Protein AF-A0A059AHL1-F1 (afdb_monomer_lite)

InterPro domains:
  IPR003137 PA domain [PF02225] (3-66)
  IPR013083 Zinc finger, RING/FYVE/PHD-type [G3DSA:3.30.40.10] (117-175)
  IPR046450 PA domain superfamily [SSF52025] (4-70)

Secondary structure (DSSP, 8-state):
--EEEEES-SS-HHHHHHHHHHTT-SEEEEE-SS--SS---------GGG--S-EEEE-HHHHHHHHHHTTSTT------------THHHHHHHHHHHHHHHHHHHHHHHHHHHHHHHHHHHS------HHHHHTS-EEE--TTT---TT---B-TTT-PBP-TT-EEE--SS--

Structure (mmCIF, N/CA/C/O backbone):
data_AF-A0A059AHL1-F1
#
_entry.id   AF-A0A059AHL1-F1
#
loop_
_atom_site.group_PDB
_atom_site.id
_atom_site.type_symbol
_atom_site.label_atom_id
_atom_site.label_alt_id
_atom_site.label_comp_id
_atom_site.label_asym_id
_atom_site.label_entity_id
_atom_site.label_seq_id
_atom_site.pdbx_PDB_ins_code
_atom_site.Cartn_x
_atom_site.Cartn_y
_atom_site.Cartn_z
_atom_site.occupancy
_atom_site.B_iso_or_equiv
_atom_site.auth_seq_id
_atom_site.auth_comp_id
_atom_site.auth_asym_id
_atom_site.auth_atom_id
_atom_site.pdbx_PDB_model_num
ATOM 1 N N . MET A 1 1 ? -20.825 8.034 8.873 1.00 74.12 1 MET A N 1
ATOM 2 C CA . MET A 1 1 ? -19.731 7.036 8.762 1.00 74.12 1 MET A CA 1
ATOM 3 C C . MET A 1 1 ? -19.107 6.872 10.138 1.00 74.12 1 MET A C 1
ATOM 5 O O . MET A 1 1 ? -19.104 7.846 10.875 1.00 74.12 1 MET A O 1
ATOM 9 N N . ARG A 1 2 ? -18.641 5.676 10.511 1.00 86.06 2 ARG A N 1
ATOM 10 C CA . ARG A 1 2 ? -17.958 5.436 11.794 1.00 86.06 2 ARG A CA 1
ATOM 11 C C . ARG A 1 2 ? -16.598 4.809 11.516 1.00 86.06 2 ARG A C 1
ATOM 13 O O . ARG A 1 2 ? -16.530 3.865 10.726 1.00 86.06 2 ARG A O 1
ATOM 20 N N . PHE A 1 3 ? -15.559 5.321 12.162 1.00 90.75 3 PHE A N 1
ATOM 21 C CA . PHE A 1 3 ? -14.204 4.772 12.131 1.00 90.75 3 PHE A CA 1
ATOM 22 C C . PHE A 1 3 ? -13.841 4.268 13.525 1.00 90.75 3 PHE A C 1
ATOM 24 O O . PHE A 1 3 ? -14.317 4.823 14.516 1.00 90.75 3 PHE A O 1
ATOM 31 N N . ALA A 1 4 ? -13.055 3.199 13.597 1.00 93.50 4 ALA A N 1
ATOM 32 C CA . ALA A 1 4 ? -12.554 2.691 14.866 1.00 93.50 4 ALA A CA 1
ATOM 33 C C . ALA A 1 4 ? -11.124 3.181 15.090 1.00 93.50 4 ALA A C 1
ATOM 35 O O . ALA A 1 4 ? -10.295 3.099 14.186 1.00 93.50 4 ALA A O 1
ATOM 36 N N . LEU A 1 5 ? -10.841 3.648 16.302 1.00 93.62 5 LEU A N 1
ATOM 37 C CA . LEU A 1 5 ? -9.496 3.953 16.775 1.00 93.62 5 LEU A CA 1
ATOM 38 C C . LEU A 1 5 ? -9.114 2.894 17.813 1.00 93.62 5 LEU A C 1
ATOM 40 O O . LEU A 1 5 ? -9.803 2.750 18.823 1.00 93.62 5 LEU A O 1
ATOM 44 N N . ILE A 1 6 ? -8.059 2.123 17.550 1.00 95.12 6 ILE A N 1
ATOM 45 C CA . ILE A 1 6 ? -7.695 0.942 18.346 1.00 95.12 6 ILE A CA 1
ATOM 46 C C . ILE A 1 6 ? -6.206 0.991 18.693 1.00 95.12 6 ILE A C 1
ATOM 48 O O . ILE A 1 6 ? -5.370 1.199 17.821 1.00 95.12 6 ILE A O 1
ATOM 52 N N . VAL A 1 7 ? -5.855 0.746 19.954 1.00 94.44 7 VAL A N 1
ATOM 53 C CA . VAL A 1 7 ? -4.449 0.629 20.372 1.00 94.44 7 VAL A CA 1
ATOM 54 C C . VAL A 1 7 ? -3.834 -0.690 19.894 1.00 94.44 7 VAL A C 1
ATOM 56 O O . VAL A 1 7 ? -4.507 -1.731 19.835 1.00 94.44 7 VAL A O 1
ATOM 59 N N . ARG A 1 8 ? -2.545 -0.672 19.558 1.00 93.00 8 ARG A N 1
ATOM 60 C CA . ARG A 1 8 ? -1.743 -1.870 19.294 1.00 93.00 8 ARG A CA 1
ATOM 61 C C . ARG A 1 8 ? -1.707 -2.811 20.511 1.00 93.00 8 ARG A C 1
ATOM 63 O O . ARG A 1 8 ? -1.847 -2.394 21.654 1.00 93.00 8 ARG A O 1
ATOM 70 N N . GLY A 1 9 ? -1.539 -4.109 20.245 1.00 91.00 9 GLY A N 1
ATOM 71 C CA . GLY A 1 9 ? -1.424 -5.156 21.266 1.00 91.00 9 GLY A CA 1
ATOM 72 C C . GLY A 1 9 ? -2.704 -5.971 21.465 1.00 91.00 9 GLY A C 1
ATOM 73 O O . GLY A 1 9 ? -3.699 -5.770 20.767 1.00 91.00 9 GLY A O 1
ATOM 74 N N . ASN A 1 10 ? -2.674 -6.904 22.418 1.00 93.81 10 ASN A N 1
ATOM 75 C CA . ASN A 1 10 ? -3.735 -7.868 22.762 1.00 93.81 10 ASN A CA 1
ATOM 76 C C . ASN A 1 10 ? -4.068 -8.935 21.693 1.00 93.81 10 ASN A C 1
ATOM 78 O O . ASN A 1 10 ? -4.208 -10.105 22.027 1.00 93.81 10 ASN A O 1
ATOM 82 N N . CYS A 1 11 ? -4.175 -8.560 20.419 1.00 93.94 11 CYS A N 1
ATOM 83 C CA . CYS A 1 11 ? -4.427 -9.464 19.292 1.00 93.94 11 CYS A CA 1
ATOM 84 C C . CYS A 1 11 ? -3.746 -8.960 18.010 1.00 93.94 11 CYS A C 1
ATOM 86 O O . CYS A 1 11 ? -3.169 -7.865 17.996 1.00 93.94 11 CYS A O 1
ATOM 88 N N . SER A 1 12 ? -3.794 -9.761 16.940 1.00 93.81 12 SER A N 1
ATOM 89 C CA . SER A 1 12 ? -3.147 -9.423 15.670 1.00 93.81 12 SER A CA 1
ATOM 90 C C . SER A 1 12 ? -3.821 -8.231 14.975 1.00 93.81 12 SER A C 1
ATOM 92 O O . SER A 1 12 ? -4.980 -7.898 15.240 1.00 93.81 12 SER A O 1
ATOM 94 N N . PHE A 1 13 ? -3.107 -7.584 14.047 1.00 93.81 13 PHE A N 1
ATOM 95 C CA . PHE A 1 13 ? -3.703 -6.543 13.204 1.00 93.81 13 PHE A CA 1
ATOM 96 C C . PHE A 1 13 ? -4.882 -7.088 12.386 1.00 93.81 13 PHE A C 1
ATOM 98 O O . PHE A 1 13 ? -5.906 -6.412 12.293 1.00 93.81 13 PHE A O 1
ATOM 105 N N . GLN A 1 14 ? -4.781 -8.328 11.890 1.00 94.31 14 GLN A N 1
ATOM 106 C CA . GLN A 1 14 ? -5.870 -9.016 11.191 1.00 94.31 14 GLN A CA 1
ATOM 107 C C . GLN A 1 14 ? -7.130 -9.073 12.060 1.00 94.31 14 GLN A C 1
ATOM 109 O O . GLN A 1 14 ? -8.184 -8.619 11.625 1.00 94.31 14 GLN A O 1
ATOM 114 N N . ASP A 1 15 ? -7.021 -9.546 13.304 1.00 95.25 15 ASP A N 1
ATOM 115 C CA . ASP A 1 15 ? -8.176 -9.687 14.201 1.00 95.25 15 ASP A CA 1
ATOM 116 C C . ASP A 1 15 ? -8.842 -8.339 14.478 1.00 95.25 15 ASP A C 1
ATOM 118 O O . ASP A 1 15 ? -10.068 -8.225 14.487 1.00 95.25 15 ASP A O 1
ATOM 122 N N . LYS A 1 16 ? -8.040 -7.285 14.676 1.00 95.62 16 LYS A N 1
ATOM 123 C CA . LYS A 1 16 ? -8.553 -5.923 14.876 1.00 95.62 16 LYS A CA 1
ATOM 124 C C . LYS A 1 16 ? -9.360 -5.465 13.667 1.00 95.62 16 LYS A C 1
ATOM 126 O O . LYS A 1 16 ? -10.474 -4.969 13.838 1.00 95.62 16 LYS A O 1
ATOM 131 N N . ILE A 1 17 ? -8.824 -5.643 12.461 1.00 95.38 17 ILE A N 1
ATOM 132 C CA . ILE A 1 17 ? -9.479 -5.218 11.219 1.00 95.38 17 ILE A CA 1
ATOM 133 C C . ILE A 1 17 ? -10.743 -6.052 10.972 1.00 95.38 17 ILE A C 1
ATOM 135 O O . ILE A 1 17 ? -11.800 -5.475 10.715 1.00 95.38 17 ILE A O 1
ATOM 139 N N . VAL A 1 18 ? -10.672 -7.377 11.146 1.00 95.62 18 VAL A N 1
ATOM 140 C CA . VAL A 1 18 ? -11.799 -8.305 10.951 1.00 95.62 18 VAL A CA 1
ATOM 141 C C . VAL A 1 18 ? -12.942 -8.030 11.929 1.00 95.62 18 VAL A C 1
ATOM 143 O O . VAL A 1 18 ? -14.108 -7.964 11.533 1.00 95.62 18 VAL A O 1
ATOM 146 N N . ASN A 1 19 ? -12.633 -7.794 13.201 1.00 96.12 19 ASN A N 1
ATOM 147 C CA . ASN A 1 19 ? -13.656 -7.451 14.188 1.00 96.12 19 ASN A CA 1
ATOM 148 C C . ASN A 1 19 ? -14.274 -6.078 13.899 1.00 96.12 19 ASN A C 1
ATOM 150 O O . ASN A 1 19 ? -15.486 -5.901 14.018 1.00 96.12 19 ASN A O 1
ATOM 154 N N . THR A 1 20 ? -13.458 -5.121 13.455 1.00 95.81 20 THR A N 1
ATOM 155 C CA . THR A 1 20 ? -13.916 -3.767 13.124 1.00 95.81 20 THR A CA 1
ATOM 156 C C . THR A 1 20 ? -14.865 -3.759 11.926 1.00 95.81 20 THR A C 1
ATOM 158 O O . THR A 1 20 ? -15.930 -3.141 11.997 1.00 95.81 20 THR A O 1
ATOM 161 N N . GLN A 1 21 ? -14.531 -4.478 10.848 1.00 95.50 21 GLN A N 1
ATOM 162 C CA . GLN A 1 21 ? -15.428 -4.603 9.693 1.00 95.50 21 GLN A CA 1
ATOM 163 C C . GLN A 1 21 ? -16.727 -5.331 10.059 1.00 95.50 21 GLN A C 1
ATOM 165 O O . GLN A 1 21 ? -17.803 -4.885 9.668 1.00 95.50 21 GLN A O 1
ATOM 170 N N . THR A 1 22 ? -16.648 -6.397 10.867 1.00 95.94 22 THR A N 1
ATOM 171 C CA . THR A 1 22 ? -17.821 -7.189 11.280 1.00 95.94 22 THR A CA 1
ATOM 172 C C . THR A 1 22 ? -18.769 -6.359 12.144 1.00 95.94 22 THR A C 1
ATOM 174 O O . THR A 1 22 ? -19.986 -6.483 12.038 1.00 95.94 22 THR A O 1
ATOM 177 N N . ALA A 1 23 ? -18.223 -5.439 12.944 1.00 96.50 23 ALA A N 1
ATOM 178 C CA . ALA A 1 23 ? -18.990 -4.467 13.717 1.00 96.50 23 ALA A CA 1
ATOM 179 C C . ALA A 1 23 ? -19.570 -3.303 12.875 1.00 96.50 23 ALA A C 1
ATOM 181 O O . ALA A 1 23 ? -20.222 -2.413 13.424 1.00 96.50 23 ALA A O 1
ATOM 182 N N . GLY A 1 24 ? -19.354 -3.283 11.553 1.00 95.06 24 GLY A N 1
ATOM 183 C CA . GLY A 1 24 ? -19.950 -2.314 10.627 1.00 95.06 24 GLY A CA 1
ATOM 184 C C . GLY A 1 24 ? -19.233 -0.961 10.538 1.00 95.06 24 GLY A C 1
ATOM 185 O O . GLY A 1 24 ? -19.806 0.009 10.029 1.00 95.06 24 GLY A O 1
ATOM 186 N N . PHE A 1 25 ? -17.995 -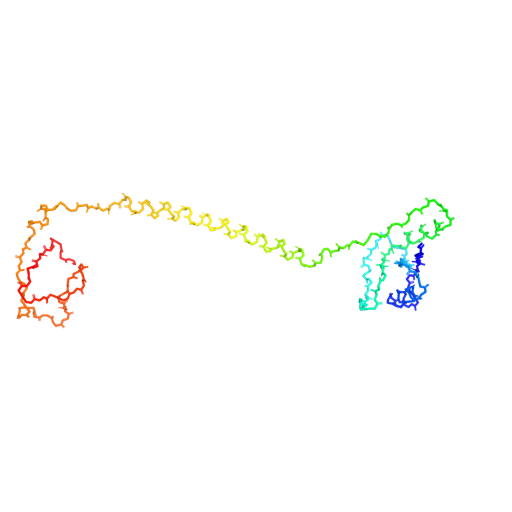0.859 11.026 1.00 94.31 25 PHE A N 1
ATOM 187 C CA . PHE A 1 25 ? -17.166 0.334 10.837 1.00 94.31 25 PHE A CA 1
ATOM 188 C C . PHE A 1 25 ? -16.620 0.401 9.408 1.00 94.31 25 PHE A C 1
ATOM 190 O O . PHE A 1 25 ? -16.450 -0.614 8.739 1.00 94.31 25 PHE A O 1
ATOM 197 N N . ARG A 1 26 ? -16.344 1.616 8.924 1.00 91.62 26 ARG A N 1
ATOM 198 C CA . ARG A 1 26 ? -15.919 1.857 7.533 1.00 91.62 26 ARG A CA 1
ATOM 199 C C . ARG A 1 26 ? -14.413 1.986 7.342 1.00 91.62 26 ARG A C 1
ATOM 201 O O . ARG A 1 26 ? -13.974 1.985 6.202 1.00 91.62 26 ARG A O 1
ATOM 208 N N . ALA A 1 27 ? -13.661 2.124 8.426 1.00 92.06 27 ALA A N 1
ATOM 209 C CA . ALA A 1 27 ? -12.206 2.148 8.436 1.00 92.06 27 ALA A CA 1
ATOM 210 C C . ALA A 1 27 ? -11.698 1.910 9.862 1.00 92.06 27 ALA A C 1
ATOM 212 O O . ALA A 1 27 ? -12.438 2.116 10.835 1.00 92.06 27 ALA A O 1
ATOM 213 N N . VAL A 1 28 ? -10.432 1.519 9.971 1.00 93.25 28 VAL A N 1
ATOM 214 C CA . VAL A 1 28 ? -9.741 1.321 11.245 1.00 93.25 28 VAL A CA 1
ATOM 215 C C . VAL A 1 28 ? -8.410 2.063 11.263 1.00 93.25 28 VAL A C 1
ATOM 217 O O . VAL A 1 28 ? -7.623 2.000 10.321 1.00 93.25 28 VAL A O 1
ATOM 220 N N . ILE A 1 29 ? -8.173 2.773 12.359 1.00 93.19 29 ILE A N 1
ATOM 221 C CA . ILE A 1 29 ? -6.924 3.458 12.670 1.00 93.19 29 ILE A CA 1
ATOM 222 C C . ILE A 1 29 ? -6.326 2.718 13.861 1.00 93.19 29 ILE A C 1
ATOM 224 O O . ILE A 1 29 ? -6.899 2.722 14.954 1.00 93.19 29 ILE A O 1
ATOM 228 N N . VAL A 1 30 ? -5.197 2.048 13.649 1.00 93.69 30 VAL A N 1
ATOM 229 C CA . VAL A 1 30 ? -4.453 1.388 14.720 1.00 93.69 30 VAL A CA 1
ATOM 230 C C . VAL A 1 30 ? -3.305 2.298 15.132 1.00 93.69 30 VAL A C 1
ATOM 232 O O . VAL A 1 30 ? -2.492 2.665 14.291 1.00 93.69 30 VAL A O 1
ATOM 235 N N . TYR A 1 31 ? -3.234 2.686 16.402 1.00 92.50 31 TYR A N 1
ATOM 236 C CA . TYR A 1 31 ? -2.135 3.513 16.901 1.00 92.50 31 TYR A CA 1
ATOM 237 C C . TYR A 1 31 ? -1.180 2.696 17.767 1.00 92.50 31 TYR A C 1
ATOM 239 O O . TYR A 1 31 ? -1.602 1.775 18.473 1.00 92.50 31 TYR A O 1
ATOM 247 N N . ASP A 1 32 ? 0.109 3.013 17.679 1.00 91.31 32 ASP A N 1
ATOM 248 C CA . ASP A 1 32 ? 1.153 2.328 18.444 1.00 91.31 32 ASP A CA 1
ATOM 249 C C . ASP A 1 32 ? 0.927 2.477 19.959 1.00 91.31 32 ASP A C 1
ATOM 251 O O . ASP A 1 32 ? 0.444 3.506 20.425 1.00 91.31 32 ASP A O 1
ATOM 255 N N . ASP A 1 33 ? 1.275 1.463 20.750 1.00 90.56 33 ASP A N 1
ATOM 256 C CA . ASP A 1 33 ? 1.196 1.498 22.218 1.00 90.56 33 ASP A CA 1
ATOM 257 C C . ASP A 1 33 ? 2.415 2.183 22.855 1.00 90.56 33 ASP A C 1
ATOM 259 O O . ASP A 1 33 ? 2.421 2.454 24.054 1.00 90.56 33 ASP A O 1
ATOM 263 N N . ARG A 1 34 ? 3.443 2.477 22.051 1.00 86.44 34 ARG A N 1
ATOM 264 C CA . ARG A 1 34 ? 4.734 3.002 22.502 1.00 86.44 34 ARG A CA 1
ATOM 265 C C . ARG A 1 34 ? 4.925 4.456 22.086 1.00 86.44 34 ARG A C 1
ATOM 267 O O . ARG A 1 34 ? 4.803 4.784 20.909 1.00 86.44 34 ARG A O 1
ATOM 274 N N . ASP A 1 35 ? 5.345 5.293 23.030 1.00 78.94 35 ASP A N 1
ATOM 275 C CA . ASP A 1 35 ? 5.838 6.640 22.738 1.00 78.94 35 ASP A CA 1
ATOM 276 C C . ASP A 1 35 ? 7.258 6.563 22.178 1.00 78.94 35 ASP A C 1
ATOM 278 O O . ASP A 1 35 ? 8.245 6.434 22.906 1.00 78.94 35 ASP A O 1
ATOM 282 N N . ARG A 1 36 ? 7.363 6.580 20.848 1.00 70.31 36 ARG A N 1
ATOM 283 C CA . ARG A 1 36 ? 8.636 6.646 20.130 1.00 70.31 36 ARG A CA 1
ATOM 284 C C . ARG A 1 36 ? 8.616 7.844 19.193 1.00 70.31 36 ARG A C 1
ATOM 286 O O . ARG A 1 36 ? 7.742 7.952 18.342 1.00 70.31 36 ARG A O 1
ATOM 293 N N . GLU A 1 37 ? 9.629 8.696 19.319 1.00 63.44 37 GLU A N 1
ATOM 294 C CA . GLU A 1 37 ? 9.848 9.878 18.468 1.00 63.44 37 GLU A CA 1
ATOM 295 C C . GLU A 1 37 ? 10.077 9.498 16.990 1.00 63.44 37 GLU A C 1
ATOM 297 O O . GLU A 1 37 ? 9.792 10.265 16.074 1.00 63.44 37 GLU A O 1
ATOM 302 N N . LYS A 1 38 ? 10.539 8.264 16.743 1.00 59.34 38 LYS A N 1
ATOM 303 C CA . LYS A 1 38 ? 10.542 7.637 15.422 1.00 59.34 38 LYS A CA 1
ATOM 304 C C . LYS A 1 38 ? 9.448 6.585 15.344 1.00 59.34 38 LYS A C 1
ATOM 306 O O . LYS A 1 38 ? 9.515 5.563 16.028 1.00 59.34 38 LYS A O 1
ATOM 311 N N . VAL A 1 39 ? 8.509 6.800 14.425 1.00 57.12 39 VAL A N 1
ATOM 312 C CA . VAL A 1 39 ? 7.719 5.718 13.840 1.00 57.12 39 VAL A CA 1
ATOM 313 C C . VAL A 1 39 ? 8.698 4.872 13.033 1.00 57.12 39 VAL A C 1
ATOM 315 O O . VAL A 1 39 ? 8.918 5.123 11.849 1.00 57.12 39 VAL A O 1
ATOM 318 N N . ASP A 1 40 ? 9.341 3.892 13.669 1.00 57.53 40 ASP A N 1
ATOM 319 C CA . ASP A 1 40 ? 9.788 2.739 12.894 1.00 57.53 40 ASP A CA 1
ATOM 320 C C . ASP A 1 40 ? 8.527 2.235 12.199 1.00 57.53 40 ASP A C 1
ATOM 322 O O . ASP A 1 40 ? 7.539 1.926 12.865 1.00 57.53 40 ASP A O 1
ATOM 326 N N . LEU A 1 41 ? 8.520 2.302 10.867 1.00 55.28 41 LEU A N 1
ATOM 327 C CA . LEU A 1 41 ? 7.371 1.937 10.050 1.00 55.28 41 LEU A CA 1
ATOM 328 C C . LEU A 1 41 ? 7.045 0.474 10.325 1.00 55.28 41 LEU A C 1
ATOM 330 O O . LEU A 1 41 ? 7.622 -0.437 9.732 1.00 55.28 41 LEU A O 1
ATOM 334 N N . GLU A 1 42 ? 6.142 0.252 11.268 1.00 66.50 42 GLU A N 1
ATOM 335 C CA . GLU A 1 42 ? 5.652 -1.070 11.561 1.00 66.50 42 GLU A CA 1
ATOM 336 C C . GLU A 1 42 ? 4.575 -1.385 10.537 1.00 66.50 42 GLU A C 1
ATOM 338 O O . GLU A 1 42 ? 3.474 -0.832 10.534 1.00 66.50 42 GLU A O 1
ATOM 343 N N . TYR A 1 43 ? 4.944 -2.240 9.594 1.00 73.50 43 TYR A N 1
ATOM 344 C CA . TYR A 1 43 ? 4.031 -2.690 8.565 1.00 73.50 43 TYR A CA 1
ATOM 345 C C . TYR A 1 43 ? 2.987 -3.607 9.202 1.00 73.50 43 TYR A C 1
ATOM 347 O O . TYR A 1 43 ? 3.325 -4.613 9.830 1.00 73.50 43 TYR A O 1
ATOM 355 N N . MET A 1 44 ? 1.707 -3.284 9.008 1.00 83.38 44 MET A N 1
ATOM 356 C CA . MET A 1 44 ? 0.631 -4.210 9.344 1.00 83.38 44 MET A CA 1
ATOM 357 C C . MET A 1 44 ? 0.718 -5.409 8.401 1.00 83.38 44 MET A C 1
ATOM 359 O O . MET A 1 44 ? 0.422 -5.300 7.212 1.00 83.38 44 MET A O 1
ATOM 363 N N . ILE A 1 45 ? 1.148 -6.553 8.928 1.00 83.81 45 ILE A N 1
ATOM 364 C CA . ILE A 1 45 ? 1.119 -7.817 8.193 1.00 83.81 45 ILE A CA 1
ATOM 365 C C . ILE A 1 45 ? -0.294 -8.382 8.306 1.00 83.81 45 ILE A C 1
ATOM 367 O O . ILE A 1 45 ? -0.756 -8.710 9.400 1.00 83.81 45 ILE A O 1
ATOM 371 N N . VAL A 1 46 ? -0.971 -8.471 7.166 1.00 87.25 46 VAL A N 1
ATOM 372 C CA . VAL A 1 46 ? -2.367 -8.896 7.048 1.00 87.25 46 VAL A CA 1
ATOM 373 C C . VAL A 1 46 ? -2.594 -9.683 5.763 1.00 87.25 46 VAL A C 1
ATOM 375 O O . VAL A 1 46 ? -1.928 -9.431 4.756 1.00 87.25 46 VAL A O 1
ATOM 378 N N . ASP A 1 47 ? -3.541 -10.624 5.791 1.00 87.38 47 ASP A N 1
ATOM 379 C CA . ASP A 1 47 ? -4.007 -11.303 4.579 1.00 87.38 47 ASP A CA 1
ATOM 380 C C . ASP A 1 47 ? -5.100 -10.439 3.926 1.00 87.38 47 ASP A C 1
ATOM 382 O O . ASP A 1 47 ? -6.166 -10.242 4.522 1.00 87.38 47 ASP A O 1
ATOM 386 N N . PRO A 1 48 ? -4.867 -9.903 2.712 1.00 84.88 48 PRO A N 1
ATOM 387 C CA . PRO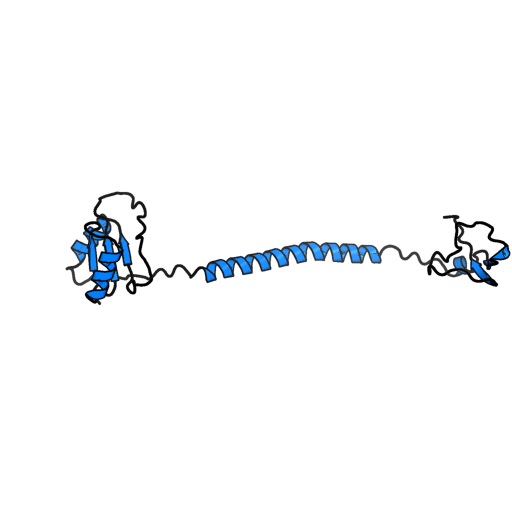 A 1 48 ? -5.807 -8.997 2.066 1.00 84.88 48 PRO A CA 1
ATOM 388 C C . PRO A 1 48 ? -7.109 -9.671 1.615 1.00 84.88 48 PRO A C 1
ATOM 390 O O . PRO A 1 48 ? -8.044 -8.955 1.264 1.00 84.88 48 PRO A O 1
ATOM 393 N N . LYS A 1 49 ? -7.198 -11.010 1.584 1.00 86.06 49 LYS A N 1
ATOM 394 C CA . LYS A 1 49 ? -8.392 -11.715 1.080 1.00 86.06 49 LYS A CA 1
ATOM 395 C C . LYS A 1 49 ? -9.670 -11.357 1.837 1.00 86.06 49 LYS A C 1
ATOM 397 O O . LYS A 1 49 ? -10.722 -11.256 1.214 1.00 86.06 49 LYS A O 1
ATOM 402 N N . ASP A 1 50 ? -9.547 -11.116 3.140 1.00 83.75 50 ASP A N 1
ATOM 403 C CA . ASP A 1 50 ? -10.684 -10.906 4.039 1.00 83.75 50 ASP A CA 1
ATOM 404 C C . ASP A 1 50 ? -10.798 -9.457 4.539 1.00 83.75 50 ASP A C 1
ATOM 406 O O . ASP A 1 50 ? -11.552 -9.190 5.471 1.00 83.75 50 ASP A O 1
ATOM 410 N N . ILE A 1 51 ? -10.052 -8.508 3.957 1.00 90.06 51 ILE A N 1
ATOM 411 C CA . ILE A 1 51 ? -10.052 -7.098 4.377 1.00 90.06 51 ILE A CA 1
ATOM 412 C C . ILE A 1 51 ? -10.722 -6.234 3.314 1.00 90.06 51 ILE A C 1
ATOM 414 O O . ILE A 1 51 ? -10.195 -6.052 2.218 1.00 90.06 51 ILE A O 1
ATOM 418 N N . THR A 1 52 ? -11.865 -5.640 3.664 1.00 92.25 52 THR A N 1
ATOM 419 C CA . THR A 1 52 ? -12.616 -4.753 2.757 1.00 92.25 52 THR A CA 1
ATOM 420 C C . THR A 1 52 ? -12.627 -3.287 3.181 1.00 92.25 52 THR A C 1
ATOM 422 O O . THR A 1 52 ? -13.125 -2.445 2.437 1.00 92.25 52 THR A O 1
ATOM 425 N N . ILE A 1 53 ? -12.140 -2.971 4.384 1.00 92.19 53 ILE A N 1
ATOM 426 C CA . ILE A 1 53 ? -12.100 -1.602 4.912 1.00 92.19 53 ILE A CA 1
ATOM 427 C C . ILE A 1 53 ? -10.662 -1.070 4.924 1.00 92.19 53 ILE A C 1
ATOM 429 O O . ILE A 1 53 ? -9.741 -1.841 5.200 1.00 92.19 53 ILE A O 1
ATOM 433 N N . PRO A 1 54 ? -10.443 0.236 4.690 1.00 91.44 54 PRO A N 1
ATOM 434 C CA . PRO A 1 54 ? -9.135 0.847 4.870 1.00 91.44 54 PRO A CA 1
ATOM 435 C C . PRO A 1 54 ? -8.631 0.665 6.303 1.00 91.44 54 PRO A C 1
ATOM 437 O O . PRO A 1 54 ? -9.361 0.910 7.271 1.00 91.44 54 PRO A O 1
ATOM 440 N N . ALA A 1 55 ? -7.367 0.272 6.424 1.00 91.19 55 ALA A N 1
ATOM 441 C CA . ALA A 1 55 ? -6.659 0.139 7.685 1.00 91.19 55 ALA A CA 1
ATOM 442 C C . ALA A 1 55 ? -5.376 0.970 7.622 1.00 91.19 55 ALA A C 1
ATOM 444 O O . ALA A 1 55 ? -4.572 0.796 6.706 1.00 91.19 55 ALA A O 1
ATOM 445 N N . VAL A 1 56 ? -5.171 1.855 8.598 1.00 90.25 56 VAL A N 1
ATOM 446 C CA . VAL A 1 56 ? -3.958 2.681 8.703 1.00 90.25 56 VAL A CA 1
ATOM 447 C C . VAL A 1 56 ? -3.305 2.505 10.068 1.00 90.25 56 VAL A C 1
ATOM 449 O O . VAL A 1 56 ? -3.999 2.376 11.077 1.00 90.25 56 VAL A O 1
ATOM 452 N N . PHE A 1 57 ? -1.972 2.500 10.093 1.00 90.88 57 PHE A N 1
ATOM 453 C CA . PHE A 1 57 ? -1.182 2.486 11.322 1.00 90.88 57 PHE A CA 1
ATOM 454 C C . PHE A 1 57 ? -0.577 3.873 11.563 1.00 90.88 57 PHE A C 1
ATOM 456 O O . PHE A 1 57 ? -0.030 4.466 10.632 1.00 90.88 57 PHE A O 1
ATOM 463 N N . VAL A 1 58 ? -0.693 4.399 12.783 1.00 89.00 58 VAL A N 1
ATOM 464 C CA . VAL A 1 58 ? -0.222 5.746 13.160 1.00 89.00 58 VAL A CA 1
ATOM 465 C C . VAL A 1 58 ? 0.591 5.717 14.459 1.00 89.00 58 VAL A C 1
ATOM 467 O O . VAL A 1 58 ? 0.541 4.747 15.215 1.00 89.00 58 VAL A O 1
ATOM 470 N N . SER A 1 59 ? 1.339 6.790 14.734 1.00 90.19 59 SER A N 1
ATOM 471 C CA . SER A 1 59 ? 2.105 6.926 15.981 1.00 90.19 59 SER A CA 1
ATOM 472 C C . SER A 1 59 ? 1.200 6.984 17.214 1.00 90.19 59 SER A C 1
ATOM 474 O O . SER A 1 59 ? 0.020 7.335 17.114 1.00 90.19 59 SER A O 1
ATOM 476 N N . ASN A 1 60 ? 1.767 6.688 18.389 1.00 90.31 60 ASN A N 1
ATOM 477 C CA . ASN A 1 60 ? 1.064 6.842 19.661 1.00 90.31 60 ASN A CA 1
ATOM 478 C C . ASN A 1 60 ? 0.564 8.283 19.857 1.00 90.31 60 ASN A C 1
ATOM 480 O O . ASN A 1 60 ? -0.627 8.474 20.083 1.00 90.31 60 ASN A O 1
ATOM 484 N N . GLU A 1 61 ? 1.427 9.279 19.632 1.00 89.81 61 GLU A N 1
ATOM 485 C CA . GLU A 1 61 ? 1.091 10.711 19.682 1.00 89.81 61 GLU A CA 1
ATOM 486 C C . GLU A 1 61 ? -0.121 11.059 18.799 1.00 89.81 61 GLU A C 1
ATOM 488 O O . GLU A 1 61 ? -1.085 11.670 19.263 1.00 89.81 61 GLU A O 1
ATOM 493 N N . THR A 1 62 ? -0.125 10.598 17.540 1.00 89.31 62 THR A N 1
ATOM 494 C CA . THR A 1 62 ? -1.252 10.821 16.618 1.00 89.31 62 THR A CA 1
ATOM 495 C C . THR A 1 62 ? -2.524 10.156 17.142 1.00 89.31 62 THR A C 1
ATOM 497 O O . THR A 1 62 ? -3.599 10.754 17.117 1.00 89.31 62 THR A O 1
ATOM 500 N N . GLY A 1 63 ? -2.419 8.920 17.640 1.00 91.06 63 GLY A N 1
ATOM 501 C CA . GLY A 1 63 ? -3.538 8.186 18.228 1.00 91.06 63 GLY A CA 1
ATOM 502 C C . GLY A 1 63 ? -4.129 8.867 19.463 1.00 91.06 63 GLY A C 1
ATOM 503 O O . GLY A 1 63 ? -5.352 8.953 19.582 1.00 91.06 63 GLY A O 1
ATOM 504 N N . GLN A 1 64 ? -3.284 9.388 20.356 1.00 91.31 64 GLN A N 1
ATOM 505 C CA . GLN A 1 64 ? -3.721 10.147 21.530 1.00 91.31 64 GLN A CA 1
ATOM 506 C C . GLN A 1 64 ? -4.421 11.445 21.119 1.00 91.31 64 GLN A C 1
ATOM 508 O O . GLN A 1 64 ? -5.543 11.691 21.560 1.00 91.31 64 GLN A O 1
ATOM 513 N N . SER A 1 65 ? -3.829 12.208 20.194 1.00 89.38 65 SER A N 1
ATOM 514 C CA . SER A 1 65 ? -4.437 13.434 19.668 1.00 89.38 65 SER A CA 1
ATOM 515 C C . SER A 1 65 ? -5.809 13.166 19.039 1.00 89.38 65 SER A C 1
ATOM 517 O O . SER A 1 65 ? -6.786 13.855 19.343 1.00 89.38 65 SER A O 1
ATOM 519 N N . LEU A 1 66 ? -5.930 12.103 18.233 1.00 89.00 66 LEU A N 1
ATOM 520 C CA . LEU A 1 66 ? -7.212 11.680 17.664 1.00 89.00 66 LEU A CA 1
ATOM 521 C C . LEU A 1 66 ? -8.227 11.329 18.753 1.00 89.00 66 LEU A C 1
ATOM 523 O O . LEU A 1 66 ? -9.380 11.747 18.661 1.00 89.00 66 LEU A O 1
ATOM 527 N N . LYS A 1 67 ? -7.810 10.590 19.789 1.00 88.56 67 LYS A N 1
ATOM 528 C CA . LYS A 1 67 ? -8.667 10.199 20.915 1.00 88.56 67 LYS A CA 1
ATOM 529 C C . LYS A 1 67 ? -9.247 11.420 21.632 1.00 88.56 67 LYS A C 1
ATOM 531 O O . LYS A 1 67 ? -10.453 11.445 21.877 1.00 88.56 67 LYS A O 1
ATOM 536 N N . GLU A 1 68 ? -8.423 12.426 21.912 1.00 86.69 68 GLU A N 1
ATOM 537 C CA . GLU A 1 68 ? -8.834 13.677 22.569 1.00 86.69 68 GLU A CA 1
ATOM 538 C C . GLU A 1 68 ? -9.829 14.483 21.724 1.00 86.69 68 GLU A C 1
ATOM 540 O O . GLU A 1 68 ? -10.799 15.032 22.247 1.00 86.69 68 GLU A O 1
ATOM 545 N N . HIS A 1 69 ? -9.652 14.483 20.401 1.00 78.69 69 HIS A N 1
ATOM 546 C CA . HIS A 1 69 ? -10.490 15.248 19.477 1.00 78.69 69 HIS A CA 1
ATOM 547 C C . HIS A 1 69 ? -11.745 14.498 18.994 1.00 78.69 69 HIS A C 1
ATOM 549 O O . HIS A 1 69 ? -12.571 15.087 18.301 1.00 78.69 69 HIS A O 1
ATOM 555 N N . THR A 1 70 ? -11.963 13.235 19.391 1.00 71.56 70 THR A N 1
ATOM 556 C CA . THR A 1 70 ? -13.161 12.461 18.990 1.00 71.56 70 THR A CA 1
ATOM 557 C C . THR A 1 70 ? -14.493 13.015 19.514 1.00 71.56 70 THR A C 1
ATOM 559 O O . THR A 1 70 ? -15.546 12.649 18.991 1.00 71.56 70 THR A O 1
ATOM 562 N N . GLN A 1 71 ? -14.473 13.885 20.531 1.00 65.06 71 GLN A N 1
ATOM 563 C CA . GLN A 1 71 ? -15.681 14.444 21.156 1.00 65.06 71 GLN A CA 1
ATOM 564 C C . GLN A 1 71 ? -16.004 15.879 20.723 1.00 65.06 71 GLN A C 1
ATOM 566 O O . GLN A 1 71 ? -17.108 16.365 20.969 1.00 65.06 71 GLN A O 1
ATOM 571 N N . VAL A 1 72 ? -15.067 16.562 20.063 1.00 58.28 72 VAL A N 1
ATOM 572 C CA . VAL A 1 72 ? -15.239 17.954 19.647 1.00 58.28 72 VAL A CA 1
ATOM 573 C C . VAL A 1 72 ? -15.811 17.940 18.231 1.00 58.28 72 VAL A C 1
ATOM 575 O O . VAL A 1 72 ? -15.106 17.662 17.267 1.00 58.28 72 VAL A O 1
ATOM 578 N N . GLY A 1 73 ? -17.122 18.166 18.116 1.00 57.56 73 GLY A N 1
ATOM 579 C CA . GLY A 1 73 ? -17.932 18.002 16.898 1.00 57.56 73 GLY A CA 1
ATOM 580 C C . GLY A 1 73 ? -17.622 18.936 15.718 1.00 57.56 73 GLY A C 1
ATOM 581 O O . GLY A 1 73 ? -18.538 19.293 14.984 1.00 57.56 73 GLY A O 1
ATOM 582 N N . THR A 1 74 ? -16.370 19.352 15.534 1.00 59.34 74 THR A N 1
ATOM 583 C CA . THR A 1 74 ? -15.928 20.290 14.490 1.00 59.34 74 THR A CA 1
ATOM 584 C C . THR A 1 74 ? -14.770 19.772 13.630 1.00 59.34 74 THR A C 1
ATOM 586 O O . THR A 1 74 ? -14.363 20.467 12.703 1.00 59.34 74 THR A O 1
ATOM 589 N N . GLY A 1 75 ? -14.240 18.571 13.891 1.00 63.25 75 GLY A N 1
ATOM 590 C CA . GLY A 1 75 ? -13.169 17.972 13.086 1.00 63.25 75 GLY A CA 1
ATOM 591 C C . GLY A 1 75 ? -13.684 17.050 11.976 1.00 63.25 75 GLY A C 1
ATOM 592 O O . GLY A 1 75 ? -14.468 16.137 12.237 1.00 63.25 75 GLY A O 1
ATOM 593 N N . GLU A 1 76 ? -13.203 17.234 10.745 1.00 67.38 76 GLU A N 1
ATOM 594 C CA . GLU A 1 76 ? -13.369 16.262 9.658 1.00 67.38 76 GLU A CA 1
ATOM 595 C C . GLU A 1 76 ? -12.166 15.306 9.627 1.00 67.38 76 GLU A C 1
ATOM 597 O O . GLU A 1 76 ? -11.015 15.734 9.565 1.00 67.38 76 GLU A O 1
ATOM 602 N N . CYS A 1 77 ? -12.420 13.994 9.673 1.00 69.19 77 CYS A N 1
ATOM 603 C CA . CYS A 1 77 ? -11.386 12.971 9.515 1.00 69.19 77 CYS A CA 1
ATOM 604 C C . CYS A 1 77 ? -11.466 12.384 8.102 1.00 69.19 77 CYS A C 1
ATOM 606 O O . CYS A 1 77 ? -12.443 11.713 7.760 1.00 69.19 77 CYS A O 1
ATOM 608 N N . CYS A 1 78 ? -10.434 12.623 7.293 1.00 72.94 78 CYS A N 1
ATOM 609 C CA . CYS A 1 78 ? -10.345 12.127 5.923 1.00 72.94 78 CYS A CA 1
ATOM 610 C C . CYS A 1 78 ? -9.295 11.020 5.833 1.00 72.94 78 CYS A C 1
ATOM 612 O O . CYS A 1 78 ? -8.107 11.261 6.040 1.00 72.94 78 CYS A O 1
ATOM 614 N N . ILE A 1 79 ? -9.730 9.808 5.488 1.00 73.50 79 ILE A N 1
ATOM 615 C CA . ILE A 1 79 ? -8.831 8.705 5.144 1.00 73.50 79 ILE A CA 1
ATOM 616 C C . ILE A 1 79 ? -8.762 8.650 3.625 1.00 73.50 79 ILE A C 1
ATOM 618 O O . ILE A 1 79 ? -9.719 8.249 2.962 1.00 73.50 79 ILE A O 1
ATOM 622 N N . TYR A 1 80 ? -7.630 9.082 3.079 1.00 72.50 80 TYR A N 1
ATOM 623 C CA . TYR A 1 80 ? -7.350 8.940 1.661 1.00 72.50 80 TYR A CA 1
ATOM 624 C C . TYR A 1 80 ? -6.758 7.561 1.429 1.00 72.50 80 TYR A C 1
ATOM 626 O O . TYR A 1 80 ? -5.729 7.208 2.004 1.00 72.50 80 TYR A O 1
ATOM 634 N N . GLU A 1 81 ? -7.401 6.778 0.574 1.00 63.34 81 GLU A N 1
ATOM 635 C CA . GLU A 1 81 ? -6.783 5.574 0.052 1.00 63.34 81 GLU A CA 1
ATOM 636 C C . GLU A 1 81 ? -5.654 6.038 -0.872 1.00 63.34 81 GLU A C 1
ATOM 638 O O . GLU A 1 81 ? -5.887 6.462 -2.008 1.00 63.34 81 GLU A O 1
ATOM 643 N N . THR A 1 82 ? -4.418 6.038 -0.368 1.00 57.91 82 THR A N 1
ATOM 644 C CA . THR A 1 82 ? -3.236 6.167 -1.213 1.00 57.91 82 THR A CA 1
ATOM 645 C C . THR A 1 82 ? -3.190 4.912 -2.060 1.00 57.91 82 THR A C 1
ATOM 647 O O . THR A 1 82 ? -2.590 3.898 -1.712 1.00 57.91 82 THR A O 1
ATOM 650 N N . ARG A 1 83 ? -3.899 4.969 -3.187 1.00 52.44 83 ARG A N 1
ATOM 651 C CA . ARG A 1 83 ? -3.789 4.012 -4.271 1.00 52.44 83 ARG A CA 1
ATOM 652 C C . ARG A 1 83 ? -2.337 4.085 -4.711 1.00 52.44 83 ARG A C 1
ATOM 654 O O . ARG A 1 83 ? -1.986 4.904 -5.553 1.00 52.44 83 ARG A O 1
ATOM 661 N N . VAL A 1 84 ? -1.481 3.272 -4.092 1.00 53.59 84 VAL A N 1
ATOM 662 C CA . VAL A 1 84 ? -0.169 2.948 -4.633 1.00 53.59 84 VAL A CA 1
ATOM 663 C C . VAL A 1 84 ? -0.506 2.361 -5.986 1.00 53.59 84 VAL A C 1
ATOM 665 O O . VAL A 1 84 ? -1.024 1.247 -6.080 1.00 53.59 84 VAL A O 1
ATOM 668 N N . GLU A 1 85 ? -0.388 3.219 -6.995 1.00 51.41 85 GLU A N 1
ATOM 669 C CA . GLU A 1 85 ? -0.681 2.969 -8.390 1.00 51.41 85 GLU A CA 1
ATOM 670 C C . GLU A 1 85 ? -0.187 1.562 -8.700 1.00 51.41 85 GLU A C 1
ATOM 672 O O . GLU A 1 85 ? 1.010 1.268 -8.658 1.00 51.41 85 GLU A O 1
ATOM 677 N N . LYS A 1 86 ? -1.175 0.669 -8.840 1.00 54.19 86 LYS A N 1
ATOM 678 C CA . LYS A 1 86 ? -1.040 -0.773 -9.015 1.00 54.19 86 LYS A CA 1
ATOM 679 C C . LYS A 1 86 ? 0.171 -1.003 -9.904 1.00 54.19 86 LYS A C 1
ATOM 681 O O . LYS A 1 86 ? 0.193 -0.414 -10.974 1.00 54.19 86 LYS A O 1
ATOM 686 N N . SER A 1 87 ? 1.127 -1.828 -9.479 1.00 62.94 87 SER A N 1
ATOM 687 C CA . SER A 1 87 ? 2.365 -2.242 -10.182 1.00 62.94 87 SER A CA 1
ATOM 688 C C . SER A 1 87 ? 2.394 -2.085 -11.718 1.00 62.94 87 SER A C 1
ATOM 690 O O . SER A 1 87 ? 3.415 -1.719 -12.291 1.00 62.94 87 SER A O 1
ATOM 692 N N . ARG A 1 88 ? 1.260 -2.307 -12.388 1.00 63.59 88 ARG A N 1
ATOM 693 C CA . ARG A 1 88 ? 0.927 -1.877 -13.757 1.00 63.59 88 ARG A CA 1
ATOM 694 C C . ARG A 1 88 ? 1.438 -0.481 -14.151 1.00 63.59 88 ARG A C 1
ATOM 696 O O . ARG A 1 88 ? 2.028 -0.390 -15.219 1.00 63.59 88 ARG A O 1
ATOM 703 N N . THR A 1 89 ? 1.244 0.582 -13.373 1.00 72.50 89 THR A N 1
ATOM 704 C CA . THR A 1 89 ? 1.627 1.939 -13.813 1.00 72.50 89 THR A CA 1
ATOM 705 C C . THR A 1 89 ? 3.141 2.118 -13.825 1.00 72.50 89 THR A C 1
ATOM 707 O O . THR A 1 89 ? 3.697 2.649 -14.783 1.00 72.50 89 THR A O 1
ATOM 710 N N . VAL A 1 90 ? 3.825 1.569 -12.819 1.00 79.31 90 VAL A N 1
ATOM 711 C CA . VAL A 1 90 ? 5.294 1.542 -12.760 1.00 79.31 90 VAL A CA 1
ATOM 712 C C . VAL A 1 90 ? 5.870 0.740 -13.933 1.00 79.31 90 VAL A C 1
ATOM 714 O O . VAL A 1 90 ? 6.807 1.190 -14.590 1.00 79.31 90 VAL A O 1
ATOM 717 N N . LEU A 1 91 ? 5.267 -0.408 -14.260 1.00 81.25 91 LEU A N 1
ATOM 718 C CA . LEU A 1 91 ? 5.659 -1.212 -15.421 1.00 81.25 91 LEU A CA 1
ATOM 719 C C . LEU A 1 91 ? 5.447 -0.459 -16.742 1.00 81.25 91 LEU A C 1
ATOM 721 O O . LEU A 1 91 ? 6.327 -0.474 -17.597 1.00 81.25 91 LEU A O 1
ATOM 725 N N . VAL A 1 92 ? 4.316 0.232 -16.909 1.00 86.31 92 VAL A N 1
ATOM 726 C CA . VAL A 1 92 ? 4.029 1.032 -18.113 1.00 86.31 92 VAL A CA 1
ATOM 727 C C . VAL A 1 92 ? 5.071 2.136 -18.299 1.00 86.31 92 VAL A C 1
ATOM 729 O O . VAL A 1 92 ? 5.596 2.294 -19.400 1.00 86.31 92 VAL A O 1
ATOM 732 N N . ILE A 1 93 ? 5.432 2.846 -17.227 1.00 86.94 93 ILE A N 1
ATOM 733 C CA . ILE A 1 93 ? 6.476 3.881 -17.263 1.00 86.94 93 ILE A CA 1
ATOM 734 C C . ILE A 1 93 ? 7.823 3.278 -17.696 1.00 86.94 93 ILE A C 1
ATOM 736 O O . ILE A 1 93 ? 8.525 3.859 -18.528 1.00 86.94 93 ILE A O 1
ATOM 740 N N . PHE A 1 94 ? 8.160 2.085 -17.201 1.00 91.81 94 PHE A N 1
ATOM 741 C CA . PHE A 1 94 ? 9.386 1.381 -17.574 1.00 91.81 94 PHE A CA 1
ATOM 742 C C . PHE A 1 94 ? 9.420 0.997 -19.065 1.00 91.81 94 PHE A C 1
ATOM 744 O O . PHE A 1 94 ? 10.411 1.261 -19.748 1.00 91.81 94 PHE A O 1
ATOM 751 N N . PHE A 1 95 ? 8.325 0.450 -19.605 1.00 91.75 95 PHE A N 1
ATOM 752 C CA . PHE A 1 95 ? 8.234 0.112 -21.032 1.00 91.75 95 PHE A CA 1
ATOM 753 C C . PHE A 1 95 ? 8.354 1.344 -21.936 1.00 91.75 95 PHE A C 1
ATOM 755 O O . PHE A 1 95 ? 9.069 1.298 -22.938 1.00 91.75 95 PHE A O 1
ATOM 762 N N . ILE A 1 96 ? 7.708 2.456 -21.572 1.00 93.19 96 ILE A N 1
ATOM 763 C CA . ILE A 1 96 ? 7.805 3.714 -22.328 1.00 93.19 96 ILE A CA 1
ATOM 764 C C . ILE A 1 96 ? 9.255 4.215 -22.344 1.00 93.19 96 ILE A C 1
ATOM 766 O O . ILE A 1 96 ? 9.760 4.590 -23.402 1.00 93.19 96 ILE A O 1
ATOM 770 N N . SER A 1 97 ? 9.951 4.162 -21.204 1.00 95.12 97 SER A N 1
ATOM 771 C CA . SER A 1 97 ? 11.358 4.565 -21.111 1.00 95.12 97 SER A CA 1
ATOM 772 C C . SER A 1 97 ? 12.256 3.754 -22.054 1.00 95.12 97 SER A C 1
ATOM 774 O O . SER A 1 97 ? 13.033 4.337 -22.812 1.00 95.12 97 SER A O 1
ATOM 776 N N . ILE A 1 98 ? 12.094 2.426 -22.093 1.00 94.00 98 ILE A N 1
ATOM 777 C CA . ILE A 1 98 ? 12.871 1.550 -22.986 1.00 94.00 98 ILE A CA 1
ATOM 778 C C . ILE A 1 98 ? 12.636 1.895 -24.460 1.00 94.00 98 ILE A C 1
ATOM 780 O O . ILE A 1 98 ? 13.597 1.968 -25.228 1.00 94.00 98 ILE A O 1
ATOM 784 N N . ILE A 1 99 ? 11.383 2.127 -24.863 1.00 94.75 99 ILE A N 1
ATOM 785 C CA . ILE A 1 99 ? 11.043 2.466 -26.254 1.00 94.75 99 ILE A CA 1
ATOM 786 C C . ILE A 1 99 ? 11.715 3.781 -26.666 1.00 94.75 99 ILE A C 1
ATOM 788 O O . ILE A 1 99 ? 12.308 3.857 -27.743 1.00 94.75 99 ILE A O 1
ATOM 792 N N . VAL A 1 100 ? 11.676 4.798 -25.800 1.00 96.44 100 VAL A N 1
ATOM 793 C CA . VAL A 1 100 ? 12.302 6.101 -26.066 1.00 96.44 100 VAL A CA 1
ATOM 794 C C . VAL A 1 100 ? 13.822 5.965 -26.182 1.00 96.44 100 VAL A C 1
ATOM 796 O O . VAL A 1 100 ? 14.406 6.445 -27.153 1.00 96.44 100 VAL A O 1
ATOM 799 N N . ILE A 1 101 ? 14.465 5.260 -25.246 1.00 95.38 101 ILE A N 1
ATOM 800 C CA . ILE A 1 101 ? 15.921 5.044 -25.257 1.00 95.38 101 ILE A CA 1
ATOM 801 C C . ILE A 1 101 ? 16.346 4.261 -2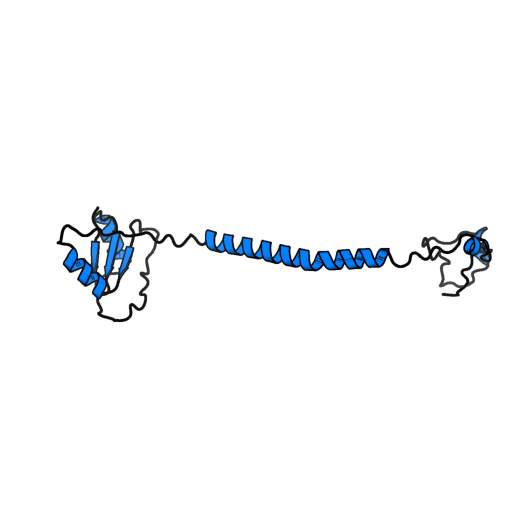6.508 1.00 95.38 101 ILE A C 1
ATOM 803 O O . ILE A 1 101 ? 17.312 4.635 -27.176 1.00 95.38 101 ILE A O 1
ATOM 807 N N . SER A 1 102 ? 15.605 3.209 -26.863 1.00 94.12 102 SER A N 1
ATOM 808 C CA . SER A 1 102 ? 15.857 2.419 -28.071 1.00 94.12 102 SER A CA 1
ATOM 809 C C . SER A 1 102 ? 15.708 3.264 -29.340 1.00 94.12 102 SER A C 1
ATOM 811 O O . SER A 1 102 ? 16.590 3.236 -30.197 1.00 94.12 102 SER A O 1
ATOM 813 N N . GLY A 1 103 ? 14.656 4.085 -29.436 1.00 93.56 103 GLY A N 1
ATOM 814 C CA . GLY A 1 103 ? 14.449 4.997 -30.564 1.00 93.56 103 GLY A CA 1
ATOM 815 C C . GLY A 1 103 ? 15.592 6.001 -30.737 1.00 93.56 103 GLY A C 1
ATOM 816 O O . GLY A 1 103 ? 16.079 6.198 -31.852 1.00 93.56 103 GLY A O 1
ATOM 817 N N . ILE A 1 104 ? 16.082 6.577 -29.635 1.00 93.25 104 ILE A N 1
ATOM 818 C CA . ILE A 1 104 ? 17.239 7.485 -29.643 1.00 93.25 104 ILE A CA 1
ATOM 819 C C . ILE A 1 104 ? 18.501 6.749 -30.109 1.00 93.25 104 ILE A C 1
ATOM 821 O O . ILE A 1 104 ? 19.217 7.252 -30.975 1.00 93.25 104 ILE A O 1
ATOM 825 N N . LEU A 1 105 ? 18.759 5.542 -29.595 1.00 91.69 105 LEU A N 1
ATOM 826 C CA . LEU A 1 105 ? 19.913 4.736 -29.999 1.00 91.69 105 LEU A CA 1
ATOM 827 C C . LEU A 1 105 ? 19.869 4.399 -31.497 1.00 91.69 105 LEU A C 1
ATOM 829 O O . LEU A 1 105 ? 20.870 4.547 -32.196 1.00 91.69 105 LEU A O 1
ATOM 833 N N . VAL A 1 106 ? 18.703 4.002 -32.012 1.00 89.31 106 VAL A N 1
ATOM 834 C CA . VAL A 1 106 ? 18.494 3.725 -33.440 1.00 89.31 106 VAL A CA 1
ATOM 835 C C . VAL A 1 106 ? 18.763 4.974 -34.278 1.00 89.31 106 VAL A C 1
ATOM 837 O O . VAL A 1 106 ? 19.469 4.876 -35.279 1.00 89.31 106 VAL A O 1
ATOM 840 N N . LEU A 1 107 ? 18.277 6.150 -33.869 1.00 85.94 107 LEU A N 1
ATOM 841 C CA . LEU A 1 107 ? 18.546 7.415 -34.562 1.00 85.94 107 LEU A CA 1
ATOM 842 C C . LEU A 1 107 ? 20.044 7.745 -34.585 1.00 85.94 107 LEU A C 1
ATOM 844 O O . LEU A 1 107 ? 20.596 8.006 -35.656 1.00 85.94 107 LEU A O 1
ATOM 848 N N . ILE A 1 108 ? 20.719 7.657 -33.435 1.00 85.81 108 ILE A N 1
ATOM 849 C CA . ILE A 1 108 ? 22.162 7.913 -33.313 1.00 85.81 108 ILE A CA 1
ATOM 850 C C . ILE A 1 108 ? 22.977 6.938 -34.167 1.00 85.81 108 ILE A C 1
ATOM 852 O O . ILE A 1 108 ? 23.991 7.338 -34.727 1.00 85.81 108 ILE A O 1
ATOM 856 N N . LEU A 1 109 ? 22.555 5.679 -34.310 1.00 80.94 109 LEU A N 1
ATOM 857 C CA . LEU A 1 109 ? 23.269 4.687 -35.120 1.00 80.94 109 LEU A CA 1
ATOM 858 C C . LEU A 1 109 ? 22.943 4.783 -36.619 1.00 80.94 109 LEU A C 1
ATOM 860 O O . LEU A 1 109 ? 23.828 4.595 -37.457 1.00 80.94 109 LEU A O 1
ATOM 864 N N . HIS A 1 110 ? 21.695 5.077 -36.993 1.00 72.44 110 HIS A N 1
ATOM 865 C CA . HIS A 1 110 ? 21.274 5.117 -38.396 1.00 72.44 110 HIS A CA 1
ATOM 866 C C . HIS A 1 110 ? 21.669 6.401 -39.122 1.00 72.44 110 HIS A C 1
ATOM 868 O O . HIS A 1 110 ? 21.970 6.331 -40.314 1.00 72.44 110 HIS A O 1
ATOM 874 N N . VAL A 1 111 ? 21.681 7.554 -38.451 1.00 70.25 111 VAL A N 1
ATOM 875 C CA . VAL A 1 111 ? 22.050 8.841 -39.064 1.00 70.25 111 VAL A CA 1
ATOM 876 C C . VAL A 1 111 ? 23.495 8.841 -39.602 1.00 70.25 111 VAL A C 1
ATOM 878 O O . VAL A 1 111 ? 23.670 9.102 -40.795 1.00 70.25 111 VAL A O 1
ATOM 881 N N . PRO A 1 112 ? 24.535 8.468 -38.828 1.00 65.62 112 PRO A N 1
ATOM 882 C CA . PRO A 1 112 ? 25.907 8.409 -39.328 1.00 65.62 112 PRO A CA 1
ATOM 883 C C . PRO A 1 112 ? 26.127 7.245 -40.296 1.00 65.62 112 PRO A C 1
ATOM 885 O O . PRO A 1 112 ? 26.859 7.409 -41.269 1.00 65.62 112 PRO A O 1
ATOM 888 N N . ARG A 1 113 ? 25.460 6.094 -40.106 1.00 60.41 113 ARG A N 1
ATOM 889 C CA . ARG A 1 113 ? 25.532 4.983 -41.071 1.00 60.41 113 ARG A CA 1
ATOM 890 C C . ARG A 1 113 ? 24.944 5.371 -42.421 1.00 60.41 113 ARG A C 1
ATOM 892 O O . ARG A 1 113 ? 25.571 5.085 -43.429 1.00 60.41 113 ARG A O 1
ATOM 899 N N . ARG A 1 114 ? 23.804 6.070 -42.468 1.00 60.84 1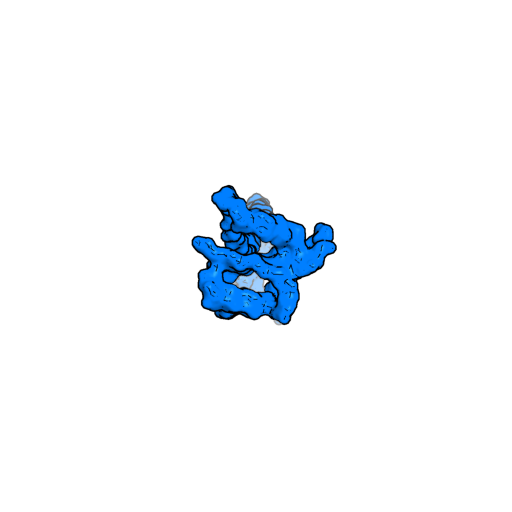14 ARG A N 1
ATOM 900 C CA . ARG A 1 114 ? 23.265 6.608 -43.727 1.00 60.84 114 ARG A CA 1
ATOM 901 C C . ARG A 1 114 ? 24.235 7.624 -44.328 1.00 60.84 114 ARG A C 1
ATOM 903 O O . ARG A 1 114 ? 24.556 7.492 -45.499 1.00 60.84 114 ARG A O 1
ATOM 910 N N . LEU A 1 115 ? 24.769 8.567 -43.552 1.00 59.59 115 LEU A N 1
ATOM 911 C CA . LEU A 1 115 ? 25.681 9.585 -44.087 1.00 59.59 115 LEU A CA 1
ATOM 912 C C . LEU A 1 115 ? 26.988 8.989 -44.650 1.00 59.59 115 LEU A C 1
ATOM 914 O O . LEU A 1 115 ? 27.437 9.410 -45.713 1.00 59.59 115 LEU A O 1
ATOM 918 N N . LEU A 1 116 ? 27.567 7.982 -43.985 1.00 56.53 116 LEU A N 1
ATOM 919 C CA . LEU A 1 116 ? 28.767 7.268 -44.442 1.00 56.53 116 LEU A CA 1
ATOM 920 C C . LEU A 1 116 ? 28.478 6.328 -45.622 1.00 56.53 116 LEU A C 1
ATOM 922 O O . LEU A 1 116 ? 29.279 6.265 -46.548 1.00 56.53 116 LEU A O 1
ATOM 926 N N . TYR A 1 117 ? 27.328 5.646 -45.636 1.00 54.72 117 TYR A N 1
ATOM 927 C CA . TYR A 1 117 ? 26.914 4.789 -46.755 1.00 54.72 117 TYR A CA 1
ATOM 928 C C . TYR A 1 117 ? 26.578 5.612 -48.012 1.00 54.72 117 TYR A C 1
ATOM 930 O O . TYR A 1 117 ? 26.860 5.183 -49.129 1.00 54.72 117 TYR A O 1
ATOM 938 N N . TRP A 1 118 ? 26.039 6.826 -47.841 1.00 50.03 118 TRP A N 1
ATOM 939 C CA . TRP A 1 118 ? 25.843 7.793 -48.925 1.00 50.03 118 TRP A CA 1
ATOM 940 C C . TRP A 1 118 ? 27.170 8.415 -49.393 1.00 50.03 118 TRP A C 1
ATOM 942 O O . TRP A 1 118 ? 27.415 8.443 -50.597 1.00 50.03 118 TRP A O 1
ATOM 952 N N . ARG A 1 119 ? 28.076 8.814 -48.481 1.00 51.00 119 ARG A N 1
ATOM 953 C CA . ARG A 1 119 ? 29.430 9.294 -48.848 1.00 51.00 119 ARG A CA 1
ATOM 954 C C . ARG A 1 119 ? 30.288 8.226 -49.534 1.00 51.00 119 ARG A C 1
ATOM 956 O O . ARG A 1 119 ? 31.099 8.570 -50.389 1.00 51.00 119 ARG A O 1
ATOM 963 N N . GLY A 1 120 ? 30.100 6.953 -49.184 1.00 53.16 120 GLY A N 1
ATOM 964 C CA . GLY A 1 120 ? 30.802 5.816 -49.783 1.00 53.16 120 GLY A CA 1
ATOM 965 C C . GLY A 1 120 ? 30.340 5.457 -51.199 1.00 53.16 120 GLY A C 1
ATOM 966 O O . GLY A 1 120 ? 31.088 4.807 -51.918 1.00 53.16 120 GLY A O 1
ATOM 967 N N . ARG A 1 121 ? 29.149 5.900 -51.636 1.00 51.06 121 ARG A N 1
ATOM 968 C CA . ARG A 1 121 ? 28.690 5.743 -53.032 1.00 51.06 121 ARG A C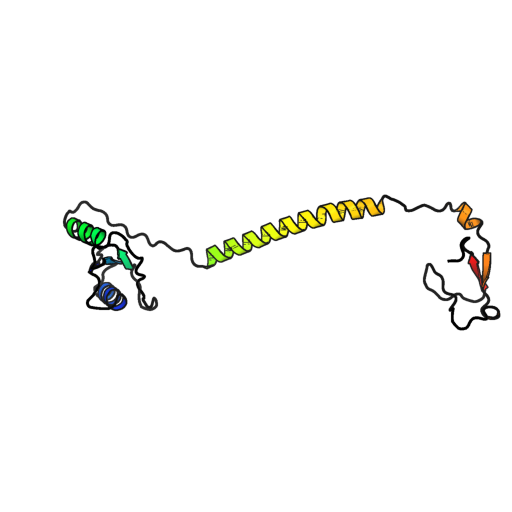A 1
ATOM 969 C C . ARG A 1 121 ? 29.029 6.928 -53.930 1.00 51.06 121 ARG A C 1
ATOM 971 O O . ARG A 1 121 ? 29.109 6.755 -55.140 1.00 51.06 121 ARG A O 1
ATOM 978 N N . THR A 1 122 ? 29.237 8.118 -53.368 1.00 50.69 122 THR A N 1
ATOM 979 C CA . THR A 1 122 ? 29.583 9.313 -54.155 1.00 50.69 122 THR A CA 1
ATOM 980 C C . THR A 1 122 ? 31.076 9.443 -54.458 1.00 50.69 122 THR A C 1
ATOM 982 O O . THR A 1 122 ? 31.448 10.269 -55.284 1.00 50.69 122 THR A O 1
ATOM 985 N N . HIS A 1 123 ? 31.941 8.630 -53.844 1.00 50.91 123 HIS A N 1
ATOM 986 C CA . HIS A 1 123 ? 33.367 8.594 -54.165 1.00 50.91 123 HIS A CA 1
ATOM 987 C C . HIS A 1 123 ? 33.740 7.285 -54.875 1.00 50.91 123 HIS A C 1
ATOM 989 O O . HIS A 1 123 ? 33.877 6.244 -54.245 1.00 50.91 123 HIS A O 1
ATOM 995 N N . HIS A 1 124 ? 33.962 7.401 -56.190 1.00 53.75 124 HIS A N 1
ATOM 996 C CA . HIS A 1 124 ? 34.573 6.426 -57.104 1.00 53.75 124 HIS A CA 1
ATOM 997 C C . HIS A 1 124 ? 33.725 5.243 -57.604 1.00 53.75 124 HIS A C 1
ATOM 999 O O . HIS A 1 124 ? 34.051 4.085 -57.373 1.00 53.75 124 HIS A O 1
ATOM 1005 N N . VAL A 1 125 ? 32.796 5.523 -58.520 1.00 52.22 125 VAL A N 1
ATOM 1006 C CA . VAL A 1 125 ? 32.823 4.759 -59.779 1.00 52.22 125 VAL A CA 1
ATOM 1007 C C . VAL A 1 125 ? 33.782 5.517 -60.694 1.00 52.22 125 VAL A C 1
ATOM 1009 O O . VAL A 1 125 ? 33.425 6.553 -61.251 1.00 52.22 125 VAL A O 1
ATOM 1012 N N . LYS A 1 126 ? 35.047 5.082 -60.776 1.00 59.06 126 LYS A N 1
ATOM 1013 C CA . LYS A 1 126 ? 35.916 5.522 -61.877 1.00 59.06 126 LYS A CA 1
ATOM 1014 C C . LYS A 1 126 ? 35.319 4.906 -63.134 1.00 59.06 126 LYS A C 1
ATOM 1016 O O . LYS A 1 126 ? 35.444 3.703 -63.329 1.00 59.06 126 LYS A O 1
ATOM 1021 N N . HIS A 1 127 ? 34.632 5.707 -63.939 1.00 58.66 127 HIS A N 1
ATOM 1022 C CA . HIS A 1 127 ? 34.295 5.283 -65.288 1.00 58.66 127 HIS A CA 1
ATOM 1023 C C . HIS A 1 127 ? 35.624 5.043 -66.007 1.00 58.66 127 HIS A C 1
ATOM 1025 O O . HIS A 1 127 ? 36.444 5.955 -66.119 1.00 58.66 127 HIS A O 1
ATOM 1031 N N . VAL A 1 128 ? 35.882 3.797 -66.394 1.00 65.31 128 VAL A N 1
ATOM 1032 C CA . VAL A 1 128 ? 36.945 3.500 -67.353 1.00 65.31 128 VAL A CA 1
ATOM 1033 C C . VAL A 1 128 ? 36.410 3.960 -68.701 1.00 65.31 128 VAL A C 1
ATOM 1035 O O . VAL A 1 128 ? 35.281 3.618 -69.039 1.00 65.31 128 VAL A O 1
ATOM 1038 N N . ASP A 1 129 ? 37.165 4.799 -69.403 1.00 74.38 129 ASP A N 1
ATOM 1039 C CA . ASP A 1 129 ? 36.781 5.299 -70.724 1.00 74.38 129 ASP A CA 1
ATOM 1040 C C . ASP A 1 129 ? 36.583 4.109 -71.679 1.00 74.38 129 ASP A C 1
ATOM 1042 O O . ASP A 1 129 ? 37.441 3.222 -71.752 1.00 74.38 129 ASP A O 1
ATOM 1046 N N . ASP A 1 130 ? 35.464 4.080 -72.406 1.00 74.56 130 ASP A N 1
ATOM 1047 C CA . ASP A 1 130 ? 35.111 2.997 -73.334 1.00 74.56 130 ASP A CA 1
ATOM 1048 C C . ASP A 1 130 ? 36.207 2.770 -74.382 1.00 74.56 130 ASP A C 1
ATOM 1050 O O . ASP A 1 130 ? 36.416 1.647 -74.852 1.00 74.56 130 ASP A O 1
ATOM 1054 N N . LYS A 1 131 ? 36.971 3.822 -74.700 1.00 77.25 131 LYS A N 1
ATOM 1055 C CA . LYS A 1 131 ? 38.105 3.743 -75.618 1.00 77.25 131 LYS A CA 1
ATOM 1056 C C . LYS A 1 131 ? 39.238 2.862 -75.081 1.00 77.25 131 LYS A C 1
ATOM 1058 O O . LYS A 1 131 ? 39.809 2.078 -75.833 1.00 77.25 131 LYS A O 1
ATOM 1063 N N . ILE A 1 132 ? 39.507 2.914 -73.775 1.00 74.19 132 ILE A N 1
ATOM 1064 C CA . ILE A 1 132 ? 40.522 2.071 -73.121 1.00 74.19 132 ILE A CA 1
ATOM 1065 C C . ILE A 1 132 ? 40.074 0.607 -73.140 1.00 74.19 132 ILE A C 1
ATOM 1067 O O . ILE A 1 132 ? 40.876 -0.288 -73.391 1.00 74.19 132 ILE A O 1
ATOM 1071 N N . VAL A 1 133 ? 38.780 0.355 -72.917 1.00 75.06 133 VAL A N 1
ATOM 1072 C CA . VAL A 1 133 ? 38.219 -1.003 -72.964 1.00 75.06 133 VAL A CA 1
ATOM 1073 C C . VAL A 1 133 ? 38.263 -1.560 -74.386 1.00 75.06 133 VAL A C 1
ATOM 1075 O O . VAL A 1 133 ? 38.533 -2.750 -74.571 1.00 75.06 133 VAL A O 1
ATOM 1078 N N . ALA A 1 134 ? 38.025 -0.726 -75.403 1.00 75.81 134 ALA A N 1
ATOM 1079 C CA . ALA A 1 134 ? 38.107 -1.118 -76.807 1.00 75.81 134 ALA A CA 1
ATOM 1080 C C . ALA A 1 134 ? 39.520 -1.578 -77.205 1.00 75.81 134 ALA A C 1
ATOM 1082 O O . ALA A 1 134 ? 39.635 -2.570 -77.923 1.00 75.81 134 ALA A O 1
ATOM 1083 N N . GLU A 1 135 ? 40.558 -0.921 -76.682 1.00 82.00 135 GLU A N 1
ATOM 1084 C CA . GLU A 1 135 ? 41.971 -1.144 -77.024 1.00 82.00 135 GLU A CA 1
ATOM 1085 C C . GLU A 1 135 ? 42.636 -2.332 -76.296 1.00 82.00 135 GLU A C 1
ATOM 1087 O O . GLU A 1 135 ? 43.781 -2.669 -76.598 1.00 82.00 135 GLU A O 1
ATOM 1092 N N . LEU A 1 136 ? 41.948 -2.999 -75.360 1.00 83.12 136 LEU A N 1
ATOM 1093 C CA . LEU A 1 136 ? 42.516 -4.154 -74.655 1.00 83.12 136 LEU A CA 1
ATOM 1094 C C . LEU A 1 136 ? 42.828 -5.323 -75.613 1.00 83.12 136 LEU A C 1
ATOM 1096 O O . LEU A 1 136 ? 41.992 -5.646 -76.467 1.00 83.12 136 LEU A O 1
ATOM 1100 N N . PRO A 1 137 ? 43.976 -6.014 -75.437 1.00 82.31 137 PRO A N 1
ATOM 1101 C CA . PRO A 1 137 ? 44.333 -7.176 -76.242 1.00 82.31 137 PRO A CA 1
ATOM 1102 C C . PRO A 1 137 ? 43.257 -8.251 -76.136 1.00 82.31 137 PRO A C 1
ATOM 1104 O O . PRO A 1 137 ? 42.859 -8.617 -75.027 1.00 82.31 137 PRO A O 1
ATOM 1107 N N . SER A 1 138 ? 42.809 -8.764 -77.283 1.00 84.19 138 SER A N 1
ATOM 1108 C CA . SER A 1 138 ? 41.812 -9.830 -77.341 1.00 84.19 138 SER A CA 1
ATOM 1109 C C . SER A 1 138 ? 42.369 -11.093 -77.979 1.00 84.19 138 SER A C 1
ATOM 1111 O O . SER A 1 138 ? 43.153 -11.022 -78.925 1.00 84.19 138 SER A O 1
ATOM 1113 N N . PHE A 1 139 ? 41.976 -12.244 -77.445 1.00 82.81 139 PHE A N 1
ATOM 1114 C CA . PHE A 1 139 ? 42.349 -13.559 -77.956 1.00 82.81 139 PHE A CA 1
ATOM 1115 C C . PHE A 1 139 ? 41.172 -14.525 -77.816 1.00 82.81 139 PHE A C 1
ATOM 1117 O O . PHE A 1 139 ? 40.291 -14.322 -76.983 1.00 82.81 139 PHE A O 1
ATOM 1124 N N . ALA A 1 140 ? 41.142 -15.560 -78.654 1.00 84.69 140 ALA A N 1
ATOM 1125 C CA . ALA A 1 140 ? 40.136 -16.609 -78.559 1.00 84.69 140 ALA A CA 1
ATOM 1126 C C . ALA A 1 140 ? 40.578 -17.659 -77.534 1.00 84.69 140 ALA A C 1
ATOM 1128 O O . ALA A 1 140 ? 41.710 -18.143 -77.600 1.00 84.69 140 ALA A O 1
ATOM 1129 N N . PHE A 1 141 ? 39.694 -18.013 -76.607 1.00 82.06 141 PHE A N 1
ATOM 1130 C CA . PHE A 1 141 ? 39.949 -19.071 -75.640 1.00 82.06 141 PHE A CA 1
ATOM 1131 C C . PHE A 1 141 ? 39.920 -20.455 -76.307 1.00 82.06 141 PHE A C 1
ATOM 1133 O O . PHE A 1 141 ? 39.087 -20.722 -77.178 1.00 82.06 141 PHE A O 1
ATOM 1140 N N . ASN A 1 142 ? 40.843 -21.329 -75.895 1.00 79.56 142 ASN A N 1
ATOM 1141 C CA . ASN A 1 142 ? 40.925 -22.714 -76.346 1.00 79.56 142 ASN A CA 1
ATOM 1142 C C . ASN A 1 142 ? 41.365 -23.628 -75.192 1.00 79.56 142 ASN A C 1
ATOM 1144 O O . ASN A 1 142 ? 42.531 -23.626 -74.785 1.00 79.56 142 ASN A O 1
ATOM 1148 N N . SER A 1 143 ? 40.437 -24.459 -74.729 1.00 73.81 143 SER A N 1
ATOM 1149 C CA . SER A 1 143 ? 40.614 -25.424 -73.643 1.00 73.81 143 SER A CA 1
ATOM 1150 C C . SER A 1 143 ? 41.689 -26.483 -73.914 1.00 73.81 143 SER A C 1
ATOM 1152 O O . SER A 1 143 ? 42.211 -27.088 -72.978 1.00 73.81 143 SER A O 1
ATOM 1154 N N . ALA A 1 144 ? 42.086 -26.698 -75.175 1.00 69.25 144 ALA A N 1
ATOM 1155 C CA . ALA A 1 144 ? 43.160 -27.629 -75.520 1.00 69.25 144 ALA A CA 1
ATOM 1156 C C . ALA A 1 144 ? 44.562 -27.108 -75.143 1.00 69.25 144 ALA A C 1
ATOM 1158 O O . ALA A 1 144 ? 45.507 -27.895 -75.086 1.00 69.25 144 ALA A O 1
ATOM 1159 N N . GLN A 1 145 ? 44.711 -25.797 -74.912 1.00 63.84 145 GLN A N 1
ATOM 1160 C CA . GLN A 1 145 ? 46.002 -25.146 -74.658 1.00 63.84 145 GLN A CA 1
ATOM 1161 C C . GLN A 1 145 ? 46.225 -24.792 -73.174 1.00 63.84 145 GLN A C 1
ATOM 1163 O O . GLN A 1 145 ? 47.365 -24.572 -72.764 1.00 63.84 145 GLN A O 1
ATOM 1168 N N . SER A 1 146 ? 45.170 -24.803 -72.353 1.00 60.75 146 SER A N 1
ATOM 1169 C CA . SER A 1 146 ? 45.217 -24.552 -70.907 1.00 60.75 146 SER A CA 1
ATOM 1170 C C . SER A 1 146 ? 45.687 -25.804 -70.150 1.00 60.75 146 SER A C 1
ATOM 1172 O O . SER A 1 146 ? 44.893 -26.679 -69.801 1.00 60.75 146 SER A O 1
ATOM 1174 N N . SER A 1 147 ? 46.998 -25.943 -69.934 1.00 54.34 147 SER A N 1
ATOM 1175 C CA . SER A 1 147 ? 47.601 -27.172 -69.391 1.00 54.34 147 SER A CA 1
ATOM 1176 C C . SER A 1 147 ? 47.629 -27.271 -67.860 1.00 54.34 147 SER A C 1
ATOM 1178 O O . SER A 1 147 ? 48.373 -28.108 -67.345 1.00 54.34 147 SER A O 1
ATOM 1180 N N . ASP A 1 148 ? 46.885 -26.441 -67.121 1.00 55.78 148 ASP A N 1
ATOM 1181 C CA . ASP A 1 148 ? 46.996 -26.392 -65.659 1.00 55.78 148 ASP A CA 1
ATOM 1182 C C . ASP A 1 148 ? 45.727 -26.880 -64.948 1.00 55.78 148 ASP A C 1
ATOM 1184 O O . ASP A 1 148 ? 44.658 -26.276 -64.980 1.00 55.78 148 ASP A O 1
ATOM 1188 N N . LYS A 1 149 ? 45.855 -28.032 -64.285 1.00 48.59 149 LYS A N 1
ATOM 1189 C CA . LYS A 1 149 ? 44.752 -28.856 -63.755 1.00 48.59 149 LYS A CA 1
ATOM 1190 C C . LYS A 1 149 ? 44.056 -28.255 -62.518 1.00 48.59 149 LYS A C 1
ATOM 1192 O O . LYS A 1 149 ? 43.147 -28.883 -61.974 1.00 48.59 149 LYS A O 1
ATOM 1197 N N . TYR A 1 150 ? 44.489 -27.077 -62.061 1.00 46.97 150 TYR A N 1
ATOM 1198 C CA . TYR A 1 150 ? 44.044 -26.434 -60.817 1.00 46.97 150 TYR A CA 1
ATOM 1199 C C . TYR A 1 150 ? 43.442 -25.031 -60.987 1.00 46.97 150 TYR A C 1
ATOM 1201 O O . TYR A 1 150 ? 42.814 -24.537 -60.051 1.00 46.97 150 TYR A O 1
ATOM 1209 N N . THR A 1 151 ? 43.530 -24.427 -62.169 1.00 53.91 151 THR A N 1
ATOM 1210 C CA . THR A 1 151 ? 42.861 -23.164 -62.511 1.00 53.91 151 THR A CA 1
ATOM 1211 C C . THR A 1 151 ? 41.782 -23.458 -63.541 1.00 53.91 151 THR A C 1
ATOM 1213 O O . THR A 1 151 ? 42.057 -23.540 -64.732 1.00 53.91 151 THR A O 1
ATOM 1216 N N . ARG A 1 152 ? 40.534 -23.650 -63.092 1.00 56.62 152 ARG A N 1
ATOM 1217 C CA . ARG A 1 152 ? 39.392 -23.505 -64.006 1.00 56.62 152 ARG A CA 1
ATOM 1218 C C . ARG A 1 152 ? 39.408 -22.059 -64.486 1.00 56.62 152 ARG A C 1
ATOM 1220 O O . ARG A 1 152 ? 39.327 -21.152 -63.659 1.00 56.62 152 ARG A O 1
ATOM 1227 N N . GLU A 1 153 ? 39.589 -21.853 -65.783 1.00 74.12 153 GLU A N 1
ATOM 1228 C CA . GLU A 1 153 ? 39.614 -20.518 -66.366 1.00 74.12 153 GLU A CA 1
ATOM 1229 C C . GLU A 1 153 ? 38.181 -19.966 -66.384 1.00 74.12 153 GLU A C 1
ATOM 1231 O O . GLU A 1 153 ? 37.341 -20.344 -67.201 1.00 74.12 153 GLU A O 1
ATOM 1236 N N . VAL A 1 154 ? 37.893 -19.142 -65.379 1.00 79.38 154 VAL A N 1
ATOM 1237 C CA . VAL A 1 154 ? 36.578 -18.580 -65.068 1.00 79.38 154 VAL A CA 1
ATOM 1238 C C . VAL A 1 154 ? 36.650 -17.069 -65.226 1.00 79.38 154 VAL A C 1
ATOM 1240 O O . VAL A 1 154 ? 37.628 -16.432 -64.829 1.00 79.38 154 VAL A O 1
ATOM 1243 N N . CYS A 1 155 ? 35.586 -16.465 -65.744 1.00 78.81 155 CYS A N 1
ATOM 1244 C CA . CYS A 1 155 ? 35.476 -15.019 -65.829 1.00 78.81 155 CYS A CA 1
ATOM 1245 C C . CYS A 1 155 ? 35.472 -14.376 -64.434 1.00 78.81 155 CYS A C 1
ATOM 1247 O O . CYS A 1 155 ? 34.532 -14.555 -63.667 1.00 78.81 155 CYS A O 1
ATOM 1249 N N . ALA A 1 156 ? 36.462 -13.535 -64.122 1.00 77.38 156 ALA A N 1
ATOM 1250 C CA . ALA A 1 156 ? 36.543 -12.828 -62.835 1.00 77.38 156 ALA A CA 1
ATOM 1251 C C . ALA A 1 156 ? 35.386 -11.834 -62.576 1.00 77.38 156 ALA A C 1
ATOM 1253 O O . ALA A 1 156 ? 35.246 -11.324 -61.465 1.00 77.38 156 ALA A O 1
ATOM 1254 N N . ILE A 1 157 ? 34.563 -11.543 -63.592 1.00 79.88 157 ILE A N 1
ATOM 1255 C CA . ILE A 1 157 ? 33.448 -10.590 -63.513 1.00 79.88 157 ILE A CA 1
ATOM 1256 C C . ILE A 1 157 ? 32.112 -11.312 -63.293 1.00 79.88 157 ILE A C 1
ATOM 1258 O O . ILE A 1 157 ? 31.390 -10.969 -62.359 1.00 79.88 157 ILE A O 1
ATOM 1262 N N . CYS A 1 158 ? 31.767 -12.294 -64.139 1.00 82.06 158 CYS A N 1
ATOM 1263 C CA . CYS A 1 158 ? 30.499 -13.036 -64.040 1.00 82.06 158 CYS A CA 1
ATOM 1264 C C . CYS A 1 158 ? 30.615 -14.405 -63.354 1.00 82.06 158 CYS A C 1
ATOM 1266 O O . CYS A 1 158 ? 29.591 -15.004 -63.045 1.00 82.06 158 CYS A O 1
ATOM 1268 N N . LEU A 1 159 ? 31.833 -14.869 -63.063 1.00 81.25 159 LEU A N 1
ATOM 1269 C CA . LEU A 1 159 ? 32.128 -16.157 -62.424 1.00 81.25 159 LEU A CA 1
ATOM 1270 C C . LEU A 1 159 ? 31.664 -17.388 -63.225 1.00 81.25 159 LEU A C 1
ATOM 1272 O O . LEU A 1 159 ? 31.456 -18.456 -62.654 1.00 81.25 159 LEU A O 1
ATOM 1276 N N . GLU A 1 160 ? 31.535 -17.250 -64.544 1.00 81.62 160 GLU A N 1
ATOM 1277 C CA . GLU A 1 160 ? 31.198 -18.335 -65.475 1.00 81.62 160 GLU A CA 1
ATOM 1278 C C . GLU A 1 160 ? 32.461 -18.932 -66.123 1.00 81.62 160 GLU A C 1
ATOM 1280 O O . GLU A 1 160 ? 33.435 -18.213 -66.355 1.00 81.62 160 GLU A O 1
ATOM 1285 N N . ASP A 1 161 ? 32.444 -20.237 -66.419 1.00 84.56 161 ASP A N 1
ATOM 1286 C CA . ASP A 1 161 ? 33.527 -20.936 -67.131 1.00 84.56 161 ASP A CA 1
ATOM 1287 C C . ASP A 1 161 ? 33.643 -20.440 -68.587 1.00 84.56 161 ASP A C 1
ATOM 1289 O O . ASP A 1 161 ? 32.623 -20.291 -69.271 1.00 84.56 161 ASP A O 1
ATOM 1293 N N . TYR A 1 162 ? 34.870 -20.243 -69.084 1.00 83.56 162 TYR A N 1
ATOM 1294 C CA . TYR A 1 162 ? 35.096 -19.891 -70.490 1.00 83.56 162 TYR A CA 1
ATOM 1295 C C . TYR A 1 162 ? 34.774 -21.053 -71.439 1.00 83.56 162 TYR A C 1
ATOM 1297 O O . TYR A 1 162 ? 35.012 -22.225 -71.131 1.00 83.56 162 TYR A O 1
ATOM 1305 N N . LYS A 1 163 ? 34.274 -20.725 -72.634 1.00 83.19 163 LYS A N 1
ATOM 1306 C CA . LYS A 1 163 ? 33.971 -21.698 -73.699 1.00 83.19 163 LYS A CA 1
ATOM 1307 C C . LYS A 1 163 ? 34.911 -21.543 -74.884 1.00 83.19 163 LYS A C 1
ATOM 1309 O O . LYS A 1 163 ? 35.332 -20.439 -75.224 1.00 83.19 163 LYS A O 1
ATOM 1314 N N . ASP A 1 164 ? 35.202 -22.655 -75.552 1.00 83.50 164 ASP A N 1
ATOM 1315 C CA . ASP A 1 164 ? 36.060 -22.658 -76.737 1.00 83.50 164 ASP A CA 1
ATOM 1316 C C . ASP A 1 164 ? 35.539 -21.691 -77.811 1.00 83.50 164 ASP A C 1
ATOM 1318 O O . ASP A 1 164 ? 34.370 -21.731 -78.201 1.00 83.50 164 ASP A O 1
ATOM 1322 N N . GLY A 1 165 ? 36.428 -20.823 -78.296 1.00 79.31 165 GLY A N 1
ATOM 1323 C CA . GLY A 1 165 ? 36.116 -19.798 -79.291 1.00 79.31 165 GLY A CA 1
ATOM 1324 C C . GLY A 1 165 ? 35.594 -18.475 -78.722 1.00 79.31 165 GLY A C 1
ATOM 1325 O O . GLY A 1 165 ? 35.370 -17.546 -79.500 1.00 79.31 165 GLY A O 1
ATOM 1326 N N . GLU A 1 166 ? 35.425 -18.341 -77.402 1.00 84.31 166 GLU A N 1
ATOM 1327 C CA . GLU A 1 166 ? 35.076 -17.057 -76.785 1.00 84.31 166 GLU A CA 1
ATOM 1328 C C . GLU A 1 166 ? 36.223 -16.050 -76.904 1.00 84.31 166 GLU A C 1
ATOM 1330 O O . GLU A 1 166 ? 37.389 -16.375 -76.683 1.00 84.31 166 GLU A O 1
ATOM 1335 N N . ILE A 1 167 ? 35.888 -14.806 -77.255 1.00 83.56 167 ILE A N 1
ATOM 1336 C CA . ILE A 1 167 ? 36.861 -13.718 -77.361 1.00 83.56 167 ILE A CA 1
ATOM 1337 C C . ILE A 1 167 ? 37.022 -13.087 -75.981 1.00 83.56 167 ILE A C 1
ATOM 1339 O O . ILE A 1 167 ? 36.139 -12.370 -75.506 1.00 83.56 167 ILE A O 1
ATOM 1343 N N . LEU A 1 168 ? 38.168 -13.326 -75.358 1.00 84.44 168 LEU A N 1
ATOM 1344 C CA . LEU A 1 168 ? 38.521 -12.776 -74.058 1.00 84.44 168 LEU A CA 1
ATOM 1345 C C . LEU A 1 168 ? 39.406 -11.547 -74.226 1.00 84.44 168 LEU A C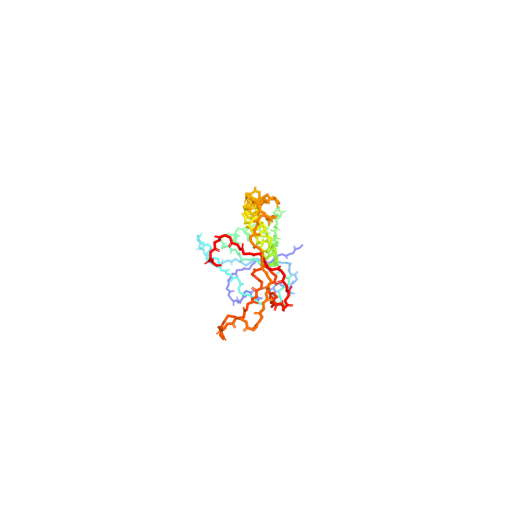 1
ATOM 1347 O O . LEU A 1 168 ? 40.193 -11.461 -75.168 1.00 84.44 168 LEU A O 1
ATOM 1351 N N . LYS A 1 169 ? 39.290 -10.596 -73.296 1.00 84.25 169 LYS A N 1
ATOM 1352 C CA . LYS A 1 169 ? 40.170 -9.427 -73.209 1.00 84.25 169 LYS A CA 1
ATOM 1353 C C . LYS A 1 169 ? 41.077 -9.555 -71.996 1.00 84.25 169 LYS A C 1
ATOM 1355 O O . LYS A 1 169 ? 40.588 -9.707 -70.879 1.00 84.25 169 LYS A O 1
ATOM 1360 N N . SER A 1 170 ? 42.386 -9.462 -72.213 1.00 80.62 170 SER A N 1
ATOM 1361 C CA . SER A 1 170 ? 43.353 -9.480 -71.115 1.00 80.62 170 SER A CA 1
ATOM 1362 C C . SER A 1 170 ? 43.376 -8.125 -70.424 1.00 80.62 170 SER A C 1
ATOM 1364 O O . SER A 1 170 ? 43.581 -7.096 -71.070 1.00 80.62 170 SER A O 1
ATOM 1366 N N . LEU A 1 171 ? 43.225 -8.122 -69.101 1.00 79.75 171 LEU A N 1
ATOM 1367 C CA . LEU A 1 171 ? 43.465 -6.928 -68.300 1.00 79.75 171 LEU A CA 1
ATOM 1368 C C . LEU A 1 171 ? 44.975 -6.621 -68.246 1.00 79.75 171 LEU A C 1
ATOM 1370 O O . LEU A 1 171 ? 45.797 -7.535 -68.340 1.00 79.75 171 LEU A O 1
ATOM 1374 N N . PRO A 1 172 ? 45.364 -5.341 -68.108 1.00 72.19 172 PRO A N 1
ATOM 1375 C CA . PRO A 1 172 ? 46.763 -4.918 -68.180 1.00 72.19 172 PRO A CA 1
ATOM 1376 C C . PRO A 1 172 ? 47.601 -5.300 -66.950 1.00 72.19 172 PRO A C 1
ATOM 1378 O O . PRO A 1 172 ? 48.821 -5.153 -66.983 1.00 72.19 172 PRO A O 1
ATOM 1381 N N . CYS A 1 173 ? 46.985 -5.769 -65.861 1.00 74.19 173 CYS A N 1
ATOM 1382 C CA . CYS A 1 173 ? 47.684 -6.189 -64.649 1.00 74.19 173 CYS A CA 1
ATOM 1383 C C . CYS A 1 173 ? 47.391 -7.666 -64.315 1.00 74.19 173 CYS A C 1
ATOM 1385 O O . CYS A 1 173 ? 46.223 -8.045 -64.276 1.00 74.19 173 CYS A O 1
ATOM 1387 N N . PRO A 1 174 ? 48.422 -8.482 -64.028 1.00 62.50 174 PRO A N 1
ATOM 1388 C CA . PRO A 1 174 ? 48.312 -9.937 -63.875 1.00 62.50 174 PRO A CA 1
ATOM 1389 C C . PRO A 1 174 ? 47.930 -10.358 -62.442 1.00 62.50 174 PRO A C 1
ATOM 1391 O O . PRO A 1 174 ? 48.718 -11.013 -61.763 1.00 62.50 174 PRO A O 1
ATOM 1394 N N . HIS A 1 175 ? 46.763 -9.934 -61.957 1.00 59.56 175 HIS A N 1
ATOM 1395 C CA . HIS A 1 175 ? 46.280 -10.227 -60.601 1.00 59.56 175 HIS A CA 1
ATOM 1396 C C . HIS A 1 175 ? 45.002 -11.061 -60.603 1.00 59.56 175 HIS A C 1
ATOM 1398 O O . HIS A 1 175 ? 44.287 -11.027 -61.630 1.00 59.56 175 HIS A O 1
#

Radius of gyration: 43.65 Å; chains: 1; bounding box: 68×49×102 Å

Foldseek 3Di:
DAEEEEEDDPDAPQVVQLVCVVVPHQEYEYEYPDDDPDPPPDDRDYDCPRGDHYYYYYYPVVSVVCVVCVPPPPDDDDDDPPPPPPVVVVVVVVVVVVVVVVVVVCCVVVVVVVVVVVVVVVPDPPPDPVVVVVPFDKDFDDPVPPPDPPDQPADPPPRHGDDGRDIDGDDPDDD

Sequence (175 aa):
MRFALIVRGNCSFQDKIVNTQTAGFRAVIVYDDRDREKVDLEYMIVDPKDITIPAVFVSNETGQSLKEHTQVGTGECCIYETRVEKSRTVLVIFFISIIVISGILVLILHVPRRLLYWRGRTHHVKHVDDKIVAELPSFAFNSAQSSDKYTREVCAICLEDYKDGEILKSLPCPH

pLDDT: mean 78.32, std 14.45, range [46.97, 96.5]

Organism: Eucalyptus grandis (NCBI:txid71139)